Protein AF-A0A4R8XEV0-F1 (afdb_monomer_lite)

Secondary structure (DSSP, 8-state):
-EE--TT--GGGGTTTHHHHHHTT----B-PPTTSGGGTT-S--TTPPP-HHHHHHHHHHS---TTSPPP-EE-THHHHHHHHHHHHHHHHH-

Foldseek 3Di:
DEEEAPQDFQCVCVPPQVVVVVVVDDDDYGGAQCYDVNVVGDDDDPDDDDLVVVLVCVVPVDPQVPDDDDYDYDHVSVVSVVVNVVVVVVVVD

Structure (mmCIF, N/CA/C/O backbone):
data_AF-A0A4R8XEV0-F1
#
_entry.id   AF-A0A4R8XEV0-F1
#
loop_
_atom_site.group_PDB
_atom_site.id
_atom_site.type_symbol
_atom_site.label_atom_id
_atom_site.label_alt_id
_atom_site.label_comp_id
_atom_site.label_asym_id
_atom_site.label_entity_id
_atom_site.label_seq_id
_atom_site.pdbx_PDB_ins_code
_atom_site.Cartn_x
_atom_site.Cartn_y
_atom_site.Cartn_z
_atom_site.occupancy
_atom_site.B_iso_or_equiv
_atom_site.auth_seq_id
_atom_site.auth_comp_id
_atom_site.auth_asym_id
_atom_site.auth_atom_id
_atom_site.pdbx_PDB_model_num
ATOM 1 N N . MET A 1 1 ? -5.201 -1.702 5.483 1.00 96.25 1 MET A N 1
ATOM 2 C CA . MET A 1 1 ? -4.684 -1.565 4.110 1.00 96.25 1 MET A CA 1
ATOM 3 C C . MET A 1 1 ? -3.632 -2.634 3.854 1.00 96.25 1 MET A C 1
ATOM 5 O O . MET A 1 1 ? -2.691 -2.735 4.634 1.00 96.25 1 MET A O 1
ATOM 9 N N . LEU A 1 2 ? -3.810 -3.448 2.814 1.00 97.81 2 LEU A N 1
ATOM 10 C CA . LEU A 1 2 ? -2.868 -4.488 2.388 1.00 97.81 2 LEU A CA 1
ATOM 11 C C . LEU A 1 2 ? -2.234 -4.049 1.066 1.00 97.81 2 LEU A C 1
ATOM 13 O O . LEU A 1 2 ? -2.964 -3.788 0.109 1.00 97.81 2 LEU A O 1
ATOM 17 N N . LEU A 1 3 ? -0.909 -3.933 1.010 1.00 97.88 3 LEU A N 1
ATOM 18 C CA . LEU A 1 3 ? -0.203 -3.389 -0.149 1.00 97.88 3 LEU A CA 1
ATOM 19 C C . LEU A 1 3 ? 0.752 -4.440 -0.743 1.00 97.88 3 LEU A C 1
ATOM 21 O O . LEU A 1 3 ? 1.641 -4.916 -0.025 1.00 97.88 3 LEU A O 1
ATOM 25 N N . PRO A 1 4 ? 0.572 -4.836 -2.017 1.00 97.38 4 PRO A N 1
ATOM 26 C CA . PRO A 1 4 ? 1.395 -5.864 -2.633 1.00 97.38 4 PRO A CA 1
ATOM 27 C C . PRO A 1 4 ? 2.795 -5.339 -2.951 1.00 97.38 4 PRO A C 1
ATOM 29 O O . PRO A 1 4 ? 3.011 -4.141 -3.120 1.00 97.38 4 PRO A O 1
ATOM 32 N N . GLY A 1 5 ? 3.758 -6.252 -3.037 1.00 95.19 5 GLY A N 1
ATOM 33 C CA . GLY A 1 5 ? 5.125 -5.937 -3.436 1.00 95.19 5 GLY A CA 1
ATOM 34 C C . GLY A 1 5 ? 5.265 -5.712 -4.946 1.00 95.19 5 GLY A C 1
ATOM 35 O O . GLY A 1 5 ? 4.302 -5.784 -5.707 1.00 95.19 5 GLY A O 1
ATOM 36 N N . ALA A 1 6 ? 6.502 -5.491 -5.400 1.00 93.00 6 ALA A N 1
ATOM 37 C CA . ALA A 1 6 ? 6.806 -5.382 -6.825 1.00 93.00 6 ALA A CA 1
ATOM 38 C C . ALA A 1 6 ? 6.354 -6.648 -7.565 1.00 93.00 6 ALA A C 1
ATOM 40 O O . ALA A 1 6 ? 6.512 -7.753 -7.043 1.00 93.00 6 ALA A O 1
ATOM 41 N N . THR A 1 7 ? 5.823 -6.488 -8.778 1.00 90.62 7 THR A N 1
ATOM 42 C CA . THR A 1 7 ? 5.213 -7.551 -9.608 1.00 90.62 7 THR A CA 1
ATOM 43 C C . THR A 1 7 ? 3.959 -8.223 -9.027 1.00 90.62 7 THR A C 1
ATOM 45 O O . THR A 1 7 ? 3.379 -9.071 -9.701 1.00 90.62 7 THR A O 1
ATOM 48 N N . GLY A 1 8 ? 3.524 -7.835 -7.823 1.00 94.69 8 GLY A N 1
ATOM 49 C CA . GLY A 1 8 ? 2.316 -8.339 -7.173 1.00 94.69 8 GLY A CA 1
ATOM 50 C C . GLY A 1 8 ? 1.039 -7.609 -7.589 1.00 94.69 8 GLY A C 1
ATOM 51 O O . GLY A 1 8 ? 1.046 -6.734 -8.461 1.00 94.69 8 GLY A O 1
ATOM 52 N N . SER A 1 9 ? -0.063 -7.974 -6.938 1.00 97.00 9 SER A N 1
ATOM 53 C CA . SER A 1 9 ? -1.402 -7.418 -7.172 1.00 97.00 9 SER A CA 1
ATOM 54 C C . SER A 1 9 ? -2.251 -7.456 -5.902 1.00 97.00 9 SER A C 1
ATOM 56 O O . SER A 1 9 ? -1.933 -8.169 -4.948 1.00 97.00 9 SER A O 1
ATOM 58 N N . LYS A 1 10 ? -3.365 -6.725 -5.870 1.00 96.81 10 LYS A N 1
ATOM 59 C CA . LYS A 1 10 ? -4.334 -6.811 -4.760 1.00 96.81 10 LYS A CA 1
ATOM 60 C C . LYS A 1 10 ? -4.877 -8.235 -4.564 1.00 96.81 10 LYS A C 1
ATOM 62 O O . LYS A 1 10 ? -5.261 -8.597 -3.451 1.00 96.81 10 LYS A O 1
ATOM 67 N N . GLU A 1 11 ? -4.882 -9.058 -5.615 1.00 97.62 11 GLU A N 1
ATOM 68 C CA . GLU A 1 11 ? -5.294 -10.463 -5.573 1.00 97.62 11 GLU A CA 1
ATOM 69 C C . GLU A 1 11 ? -4.365 -11.345 -4.721 1.00 97.62 11 GLU A C 1
ATOM 71 O O . GLU A 1 11 ? -4.812 -12.391 -4.242 1.00 97.62 11 GLU A O 1
ATOM 76 N N . ASP A 1 12 ? -3.132 -10.908 -4.431 1.00 97.19 12 ASP A N 1
ATOM 77 C CA . ASP A 1 12 ? -2.196 -11.632 -3.552 1.00 97.19 12 ASP A CA 1
ATOM 78 C C . ASP A 1 12 ? -2.776 -11.843 -2.140 1.00 97.19 12 ASP A C 1
ATOM 80 O O . ASP A 1 12 ? -2.373 -12.749 -1.406 1.00 97.19 12 ASP A O 1
ATOM 84 N N . PHE A 1 13 ? -3.776 -11.041 -1.765 1.00 97.88 13 PHE A N 1
ATOM 85 C CA . PHE A 1 13 ? -4.434 -11.095 -0.466 1.00 97.88 13 PHE A C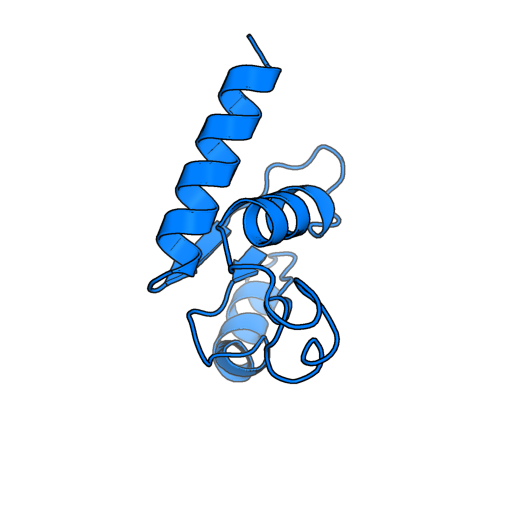A 1
ATOM 86 C C . PHE A 1 13 ? -5.777 -11.831 -0.466 1.00 97.88 13 PHE A C 1
ATOM 88 O O . PHE A 1 13 ? -6.454 -11.818 0.563 1.00 97.88 13 PHE A O 1
ATOM 95 N N . VAL A 1 14 ? -6.173 -12.507 -1.551 1.00 97.44 14 VAL A N 1
ATOM 96 C CA . VAL A 1 14 ? -7.494 -13.167 -1.656 1.00 97.44 14 VAL A CA 1
ATOM 97 C C . VAL A 1 14 ? -7.768 -14.179 -0.534 1.00 97.44 14 VAL A C 1
ATOM 99 O O . VAL A 1 14 ? -8.909 -14.339 -0.112 1.00 97.44 14 VAL A O 1
ATOM 102 N N . LEU A 1 15 ? -6.725 -14.830 -0.007 1.00 97.75 15 LEU A N 1
ATOM 103 C CA . LEU A 1 15 ? -6.848 -15.781 1.104 1.00 97.75 15 LEU A CA 1
ATOM 104 C C . LEU A 1 15 ? -6.747 -15.121 2.488 1.00 97.75 15 LEU A C 1
ATOM 106 O O . LEU A 1 15 ? -7.242 -15.677 3.463 1.00 97.75 15 LEU A O 1
ATOM 110 N N . LEU A 1 16 ? -6.112 -13.949 2.591 1.00 97.62 16 LEU A N 1
ATOM 111 C CA . LEU A 1 16 ? -5.897 -13.245 3.860 1.00 97.62 16 LEU A CA 1
ATOM 112 C C . LEU A 1 16 ? -7.028 -12.258 4.176 1.00 97.62 16 LEU A C 1
ATOM 114 O O . LEU A 1 16 ? -7.449 -12.147 5.326 1.00 97.62 16 LEU A O 1
ATOM 118 N N . ALA A 1 17 ? -7.522 -11.538 3.167 1.00 97.88 17 ALA A N 1
ATOM 119 C CA . ALA A 1 17 ? -8.522 -10.492 3.342 1.00 97.88 17 ALA A CA 1
ATOM 120 C C . ALA A 1 17 ? -9.825 -10.995 3.996 1.00 97.88 17 ALA A C 1
ATOM 122 O O . ALA A 1 17 ? -10.287 -10.319 4.916 1.00 97.88 17 ALA A O 1
ATOM 123 N N . PRO A 1 18 ? -10.380 -12.174 3.637 1.00 98.25 18 PRO A N 1
ATOM 124 C CA . PRO A 1 18 ? -11.568 -12.701 4.308 1.00 98.25 18 PRO A CA 1
ATOM 125 C C . PRO A 1 18 ? -11.341 -12.979 5.798 1.00 98.25 18 PRO A C 1
ATOM 127 O O . PRO A 1 18 ? -12.205 -12.675 6.606 1.00 98.25 18 PRO A O 1
ATOM 130 N N . LEU A 1 19 ? -10.158 -13.472 6.185 1.00 98.50 19 LEU A N 1
ATOM 131 C CA . LEU A 1 19 ? -9.841 -13.763 7.591 1.00 98.50 19 LEU A CA 1
ATOM 132 C C . LEU A 1 19 ? -9.808 -12.490 8.445 1.00 98.50 19 LEU A C 1
ATOM 134 O O . LEU A 1 19 ? -10.256 -12.483 9.589 1.00 98.50 19 LEU A O 1
ATOM 138 N N . LEU A 1 20 ? -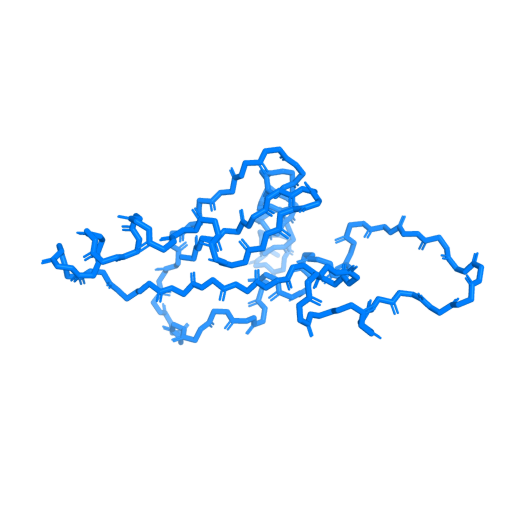9.274 -11.403 7.887 1.00 98.06 20 LEU A N 1
ATOM 139 C CA . LEU A 1 20 ? -9.246 -10.100 8.548 1.00 98.06 20 LEU A CA 1
ATOM 140 C C . LEU A 1 20 ? -10.642 -9.459 8.585 1.00 98.06 20 LEU A C 1
ATOM 142 O O . LEU A 1 20 ? -11.014 -8.866 9.597 1.00 98.06 20 LEU A O 1
ATOM 146 N N . ALA A 1 21 ? -11.428 -9.606 7.517 1.00 97.94 21 ALA A N 1
ATOM 147 C CA . ALA A 1 21 ? -12.808 -9.134 7.482 1.00 97.94 21 ALA A CA 1
ATOM 148 C C . ALA A 1 21 ? -13.685 -9.863 8.517 1.00 97.94 21 ALA A C 1
ATOM 150 O O . ALA A 1 21 ? -14.398 -9.205 9.273 1.00 97.94 21 ALA A O 1
ATOM 151 N N . ASP A 1 22 ? -13.564 -11.190 8.628 1.00 98.56 22 ASP A N 1
ATOM 152 C CA . ASP A 1 22 ? -14.261 -12.005 9.635 1.00 98.56 22 ASP A CA 1
ATOM 153 C C . ASP A 1 22 ? -13.863 -11.627 11.070 1.00 98.56 22 ASP A C 1
ATOM 155 O O . ASP A 1 22 ? -14.674 -11.714 11.993 1.00 98.56 22 ASP A O 1
ATOM 159 N N . ALA A 1 23 ? -12.632 -11.147 11.266 1.00 98.19 23 ALA A N 1
ATOM 160 C CA . ALA A 1 23 ? -12.165 -10.601 12.539 1.00 98.19 23 ALA A CA 1
ATOM 161 C C . ALA A 1 23 ? -12.668 -9.167 12.827 1.00 98.19 23 ALA A C 1
ATOM 163 O O . ALA A 1 23 ? -12.341 -8.603 13.871 1.00 98.19 23 ALA A O 1
ATOM 164 N N . GLY A 1 24 ? -13.467 -8.575 11.933 1.00 96.50 24 GLY A N 1
ATOM 165 C CA . GLY A 1 24 ? -14.090 -7.262 12.111 1.00 96.50 24 GLY A CA 1
ATOM 166 C C . GLY A 1 24 ? -13.286 -6.080 11.565 1.00 96.50 24 GLY A C 1
ATOM 167 O O . GLY A 1 24 ? -13.626 -4.934 11.861 1.00 96.50 24 GLY A O 1
ATOM 168 N N . TYR A 1 25 ? -12.233 -6.315 10.776 1.00 95.69 25 TYR A N 1
ATOM 169 C CA . TYR A 1 25 ? -11.477 -5.234 10.142 1.00 95.69 25 TYR A CA 1
ATOM 170 C C . TYR A 1 25 ? -12.109 -4.797 8.818 1.00 95.69 25 TYR A C 1
ATOM 172 O O . TYR A 1 25 ? -12.531 -5.619 8.007 1.00 95.69 25 TYR A O 1
ATOM 180 N N . PHE A 1 26 ? -12.081 -3.492 8.540 1.00 95.12 26 PHE A N 1
ATOM 181 C CA . PHE A 1 26 ? -12.293 -2.994 7.183 1.00 95.12 26 PHE A CA 1
ATOM 182 C C . PHE A 1 26 ? -11.007 -3.184 6.369 1.00 95.12 26 PHE A C 1
ATOM 184 O O . PHE A 1 26 ? -9.973 -2.572 6.651 1.00 95.12 26 PHE A O 1
ATOM 191 N N . VAL A 1 27 ? -11.053 -4.086 5.387 1.00 96.81 27 VAL A N 1
ATOM 192 C CA . VAL A 1 27 ? -9.880 -4.499 4.611 1.00 96.81 27 VAL A CA 1
ATOM 193 C C . VAL A 1 27 ? -9.952 -3.910 3.210 1.00 96.81 27 VAL A C 1
ATOM 195 O O . VAL A 1 27 ? -10.923 -4.106 2.488 1.00 96.81 27 VAL A O 1
ATOM 198 N N . GLN A 1 28 ? -8.886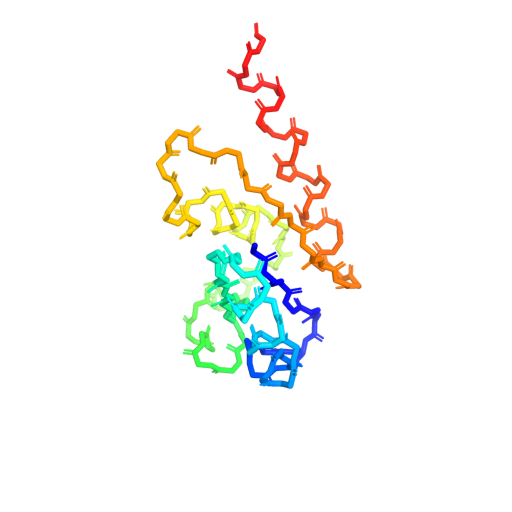 -3.222 2.813 1.00 96.88 28 GLN A N 1
ATOM 199 C CA . GLN A 1 28 ? -8.715 -2.661 1.477 1.00 96.88 28 GLN A CA 1
ATOM 200 C C . GLN A 1 28 ? -7.336 -3.044 0.927 1.00 96.88 28 GLN A C 1
ATOM 202 O O . GLN A 1 28 ? -6.390 -3.220 1.703 1.00 96.88 28 GLN A O 1
ATOM 207 N N . SER A 1 29 ? -7.232 -3.154 -0.397 1.00 97.12 29 SER A N 1
ATOM 208 C CA . SER A 1 29 ? -5.993 -3.372 -1.151 1.00 97.12 29 SER A CA 1
ATOM 209 C C . SER A 1 29 ? -6.128 -2.770 -2.557 1.00 97.12 29 SER A C 1
ATOM 211 O O . SER A 1 29 ? -7.248 -2.666 -3.061 1.00 97.12 29 SER A O 1
ATOM 213 N N . HIS A 1 30 ? -5.017 -2.373 -3.181 1.00 96.44 30 HIS A N 1
ATOM 214 C CA . HIS A 1 30 ? -4.972 -1.898 -4.568 1.00 96.44 30 HIS A CA 1
ATOM 215 C C . HIS A 1 30 ? -3.728 -2.405 -5.297 1.00 96.44 30 HIS A C 1
ATOM 217 O O . HIS A 1 30 ? -2.732 -2.765 -4.668 1.00 96.44 30 HIS A O 1
ATOM 223 N N . ASP A 1 31 ? -3.791 -2.399 -6.627 1.00 96.75 31 ASP A N 1
ATOM 224 C CA . ASP A 1 31 ? -2.629 -2.650 -7.476 1.00 96.75 31 ASP A CA 1
ATOM 225 C C . ASP A 1 31 ? -1.728 -1.416 -7.498 1.00 96.75 31 ASP A C 1
ATOM 227 O O . ASP A 1 31 ? -2.216 -0.299 -7.670 1.00 96.75 31 ASP A O 1
ATOM 231 N N . LEU A 1 32 ? -0.415 -1.611 -7.348 1.00 95.50 32 LEU A N 1
ATOM 232 C CA . LEU A 1 32 ? 0.549 -0.527 -7.533 1.00 95.50 32 LEU A CA 1
ATOM 233 C C . LEU A 1 32 ? 0.468 0.012 -8.969 1.00 95.50 32 LEU A C 1
ATOM 235 O O . LEU A 1 32 ? 0.238 -0.749 -9.910 1.00 95.50 32 LEU A O 1
ATOM 239 N N . ALA A 1 33 ? 0.732 1.306 -9.161 1.00 95.25 33 ALA A N 1
ATOM 240 C CA . ALA A 1 33 ? 0.853 1.879 -10.500 1.00 95.25 33 ALA A CA 1
ATOM 241 C C . ALA A 1 33 ? 1.805 1.039 -11.382 1.00 95.25 33 ALA A C 1
ATOM 243 O O . ALA A 1 33 ? 2.859 0.579 -10.932 1.00 95.25 33 ALA A O 1
ATOM 244 N N . GLY A 1 34 ? 1.402 0.771 -12.623 1.00 93.81 34 GLY A N 1
ATOM 245 C CA . GLY A 1 34 ? 2.137 -0.078 -13.563 1.00 93.81 34 GLY A CA 1
ATOM 246 C C . GLY A 1 34 ? 1.933 -1.586 -13.372 1.00 93.81 34 GLY A C 1
ATOM 247 O O . GLY A 1 34 ? 2.521 -2.365 -14.121 1.00 93.81 34 GLY A O 1
ATOM 248 N N . HIS A 1 35 ? 1.102 -2.023 -12.420 1.00 94.56 35 HIS A N 1
ATOM 249 C CA . HIS A 1 35 ? 0.901 -3.440 -12.101 1.00 94.56 35 HIS A CA 1
ATOM 250 C C . HIS A 1 35 ? -0.539 -3.897 -12.333 1.00 94.56 35 HIS A C 1
ATOM 252 O O . HIS A 1 35 ? -1.483 -3.148 -12.116 1.00 94.56 35 HIS A O 1
ATOM 258 N N . TYR A 1 36 ? -0.697 -5.153 -12.756 1.00 95.62 36 TYR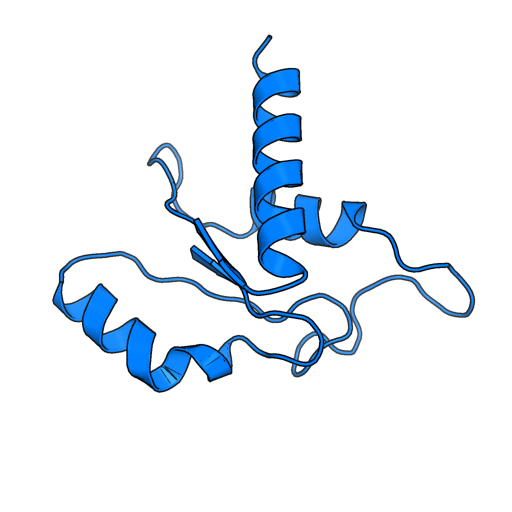 A N 1
ATOM 259 C CA . TYR A 1 36 ? -1.976 -5.843 -12.957 1.00 95.62 36 TYR A CA 1
ATOM 260 C C . TYR A 1 36 ? -3.077 -4.966 -13.589 1.00 95.62 36 TYR A C 1
ATOM 262 O O . TYR A 1 36 ? -2.938 -4.585 -14.753 1.00 95.62 36 TYR A O 1
ATOM 270 N N . GLN A 1 37 ? -4.157 -4.630 -12.873 1.00 96.75 37 GLN A N 1
ATOM 271 C CA . GLN A 1 37 ? -5.248 -3.810 -13.421 1.00 96.75 37 GLN A CA 1
ATOM 272 C C . GLN A 1 37 ? -4.949 -2.302 -13.393 1.00 96.75 37 GLN A C 1
ATOM 274 O O . GLN A 1 37 ? -5.649 -1.536 -14.052 1.00 96.75 37 GLN A O 1
ATOM 279 N N . ALA A 1 38 ? -3.882 -1.877 -12.714 1.00 95.12 38 ALA A N 1
ATOM 280 C CA . ALA A 1 38 ? -3.321 -0.526 -12.753 1.00 95.12 38 ALA A CA 1
ATOM 281 C C . ALA A 1 38 ? -2.146 -0.394 -13.751 1.00 95.12 38 ALA A C 1
ATOM 283 O O . ALA A 1 38 ? -1.332 0.523 -13.644 1.00 95.12 38 ALA A O 1
ATOM 284 N N . CYS A 1 39 ? -2.046 -1.281 -14.749 1.00 93.50 39 CYS A N 1
ATOM 285 C CA . CYS A 1 39 ? -0.944 -1.310 -15.721 1.00 93.50 39 CYS A CA 1
ATOM 286 C C . CYS A 1 39 ? -0.775 -0.026 -16.552 1.00 93.50 39 CYS A C 1
ATOM 288 O O . CYS A 1 39 ? 0.321 0.249 -17.030 1.00 93.50 39 CYS A O 1
ATOM 290 N N . ALA A 1 40 ? -1.843 0.756 -16.724 1.00 94.00 40 ALA A N 1
ATOM 291 C CA . ALA A 1 40 ? -1.814 2.026 -17.448 1.00 94.00 40 ALA A CA 1
ATOM 292 C C . ALA A 1 40 ? -1.431 3.231 -16.566 1.00 94.00 40 ALA A C 1
ATOM 294 O O . ALA A 1 40 ? -1.287 4.335 -17.085 1.00 94.00 40 ALA A O 1
ATOM 295 N N . ALA A 1 41 ? -1.310 3.043 -15.248 1.00 93.94 41 ALA A N 1
ATOM 296 C CA . ALA A 1 41 ? -0.925 4.093 -14.312 1.00 93.94 41 ALA A CA 1
ATOM 297 C C . ALA A 1 41 ? 0.600 4.174 -14.154 1.00 93.94 41 ALA A C 1
ATOM 299 O O . ALA A 1 41 ? 1.310 3.189 -14.349 1.00 93.94 41 ALA A O 1
ATOM 300 N N . GLY A 1 42 ? 1.084 5.339 -13.725 1.00 91.50 42 GLY A N 1
ATOM 301 C CA . GLY A 1 42 ? 2.504 5.609 -13.513 1.00 91.50 42 GLY A CA 1
ATOM 302 C C . GLY A 1 42 ? 3.110 6.548 -14.563 1.00 91.50 42 GLY A C 1
ATOM 303 O O . GLY A 1 42 ? 2.381 7.095 -15.394 1.00 91.50 42 GLY A O 1
ATOM 304 N N . PRO A 1 43 ? 4.430 6.785 -14.492 1.00 90.44 43 PRO A N 1
ATOM 305 C CA . PRO A 1 43 ? 5.144 7.662 -15.410 1.00 90.44 43 PRO A CA 1
ATOM 306 C C . PRO A 1 43 ? 5.031 7.190 -16.864 1.00 90.44 43 PRO A C 1
ATOM 308 O O . PRO A 1 43 ? 5.053 5.992 -17.160 1.00 90.44 43 PRO A O 1
ATOM 311 N N . GLY A 1 44 ? 4.909 8.149 -17.782 1.00 86.69 44 GLY A N 1
ATOM 312 C CA . GLY A 1 44 ? 4.767 7.882 -19.211 1.00 86.69 44 GLY A CA 1
ATOM 313 C C . GL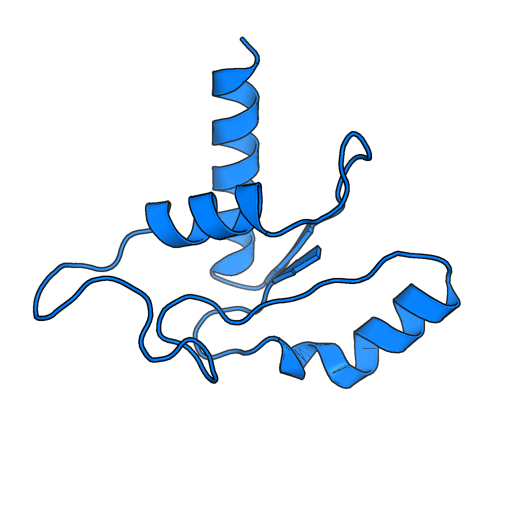Y A 1 44 ? 6.113 7.822 -19.938 1.00 86.69 44 GLY A C 1
ATOM 314 O O . GLY A 1 44 ? 7.055 8.545 -19.621 1.00 86.69 44 GLY A O 1
ATOM 315 N N . GLY A 1 45 ? 6.202 7.002 -20.989 1.00 84.75 45 GLY A N 1
ATOM 316 C CA . GLY A 1 45 ? 7.349 7.007 -21.903 1.00 84.75 45 GLY A CA 1
ATOM 317 C C . GLY A 1 45 ? 8.666 6.593 -21.236 1.00 84.75 45 GLY A C 1
ATOM 318 O O . GLY A 1 45 ? 8.831 5.435 -20.866 1.00 84.75 45 GLY A O 1
ATOM 319 N N . THR A 1 46 ? 9.626 7.520 -21.155 1.00 88.62 46 THR A N 1
ATOM 320 C CA . THR A 1 46 ? 10.972 7.292 -20.588 1.00 88.62 46 THR A CA 1
ATOM 321 C C . THR A 1 46 ? 11.164 7.939 -19.216 1.00 88.62 46 THR A C 1
ATOM 323 O O . THR A 1 46 ? 12.297 8.035 -18.741 1.00 88.62 46 THR A O 1
ATOM 326 N N . GLU A 1 47 ? 10.095 8.449 -18.606 1.00 91.38 47 GLU A N 1
ATOM 327 C CA . GLU A 1 47 ? 10.155 9.014 -17.261 1.00 91.38 47 GLU A CA 1
ATOM 328 C C . GLU A 1 47 ? 10.540 7.924 -16.241 1.00 91.38 47 GLU A C 1
ATOM 330 O O . GLU A 1 47 ? 10.030 6.801 -16.310 1.00 91.38 47 GLU A O 1
ATOM 335 N N . PRO A 1 48 ? 11.472 8.211 -15.314 1.00 91.25 48 PRO A N 1
ATOM 336 C CA . PRO A 1 48 ? 11.913 7.225 -14.341 1.00 91.25 48 PRO A CA 1
ATOM 337 C C . PRO A 1 48 ? 10.823 6.943 -13.303 1.00 91.25 48 PRO A C 1
ATOM 339 O O . PRO A 1 48 ? 10.066 7.828 -12.906 1.00 91.25 48 PRO A O 1
ATOM 342 N N . TRP A 1 49 ? 10.801 5.708 -12.809 1.00 92.19 49 TRP A N 1
ATOM 343 C CA . TRP A 1 49 ? 9.997 5.335 -11.651 1.00 92.19 49 TRP A CA 1
ATOM 344 C C . TRP A 1 49 ? 10.652 5.826 -10.359 1.00 92.19 49 TRP A C 1
ATOM 346 O O . TRP A 1 49 ? 11.857 5.663 -10.168 1.00 92.19 49 TRP A O 1
ATOM 356 N N . ASP A 1 50 ? 9.836 6.376 -9.465 1.00 94.00 50 ASP A N 1
ATOM 357 C CA . ASP A 1 50 ? 10.224 6.791 -8.116 1.00 94.00 50 ASP A CA 1
ATOM 358 C C . ASP A 1 50 ? 9.134 6.377 -7.112 1.00 94.00 50 ASP A C 1
ATOM 360 O O . ASP A 1 50 ? 8.041 5.958 -7.497 1.00 94.00 50 ASP A O 1
ATOM 364 N N . TYR A 1 51 ? 9.418 6.488 -5.817 1.00 96.00 51 TYR A N 1
ATOM 365 C CA . TYR A 1 51 ? 8.509 6.115 -4.738 1.00 96.00 51 TYR A CA 1
ATOM 366 C C . TYR A 1 51 ? 7.325 7.071 -4.569 1.00 96.00 51 TYR A C 1
ATOM 368 O O . TYR A 1 51 ? 6.290 6.670 -4.036 1.00 96.00 51 TYR A O 1
ATOM 376 N N . ALA A 1 52 ? 7.465 8.327 -4.999 1.00 95.06 52 ALA A N 1
ATOM 377 C CA . ALA A 1 52 ? 6.498 9.383 -4.710 1.00 95.06 52 ALA A CA 1
ATOM 378 C C . ALA A 1 52 ? 5.053 9.070 -5.164 1.00 95.06 52 ALA A C 1
ATOM 380 O O . ALA A 1 52 ? 4.149 9.270 -4.349 1.00 95.06 52 ALA A O 1
ATOM 381 N N . PRO A 1 53 ? 4.794 8.533 -6.376 1.00 93.88 53 PRO A N 1
ATOM 382 C CA . PRO A 1 53 ? 3.440 8.165 -6.792 1.00 93.88 53 PRO A CA 1
ATOM 383 C C . PRO A 1 53 ? 2.830 7.071 -5.908 1.00 93.88 53 PRO A C 1
ATOM 385 O O . PRO A 1 53 ? 1.708 7.218 -5.442 1.00 93.88 53 PRO A O 1
ATOM 388 N N . PHE A 1 54 ? 3.596 6.026 -5.578 1.00 96.56 54 PHE A N 1
ATOM 389 C CA . PHE A 1 54 ? 3.112 4.940 -4.717 1.00 96.56 54 PHE A CA 1
ATOM 390 C C . PHE A 1 54 ? 2.793 5.423 -3.296 1.00 96.56 54 PHE A C 1
ATOM 392 O O . PHE A 1 54 ? 1.827 4.976 -2.682 1.00 96.56 54 PHE A O 1
ATOM 399 N N . VAL A 1 55 ? 3.601 6.347 -2.766 1.00 97.56 55 VAL A N 1
ATOM 400 C CA . VAL A 1 55 ? 3.358 6.973 -1.459 1.00 97.56 55 VAL A CA 1
ATOM 401 C C . VAL A 1 55 ? 2.087 7.821 -1.489 1.00 97.56 55 VAL A C 1
ATOM 403 O O . VAL A 1 55 ? 1.287 7.743 -0.558 1.00 97.56 55 VAL A O 1
ATOM 406 N N . ALA A 1 56 ? 1.889 8.611 -2.546 1.00 95.88 56 ALA A N 1
ATOM 407 C CA . ALA A 1 56 ? 0.686 9.421 -2.712 1.00 95.88 56 ALA A CA 1
ATOM 408 C C . ALA A 1 56 ? -0.572 8.543 -2.787 1.00 95.88 56 ALA A C 1
ATOM 410 O O . ALA A 1 56 ? -1.53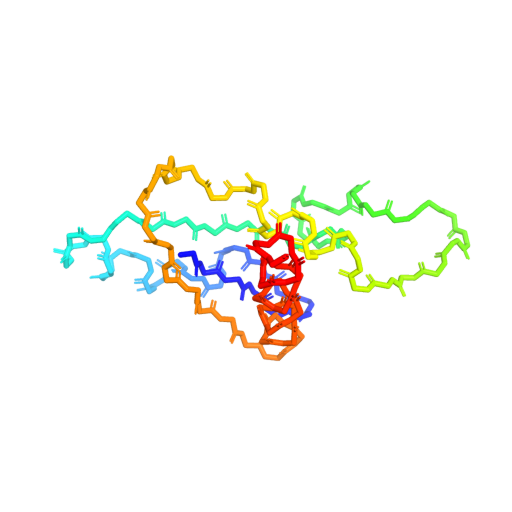3 8.797 -2.059 1.00 95.88 56 ALA A O 1
ATOM 411 N N . ASP A 1 57 ? -0.529 7.470 -3.577 1.00 96.00 57 ASP A N 1
ATOM 412 C CA . ASP A 1 57 ? -1.628 6.511 -3.686 1.00 96.00 57 ASP A CA 1
ATOM 413 C C . ASP A 1 57 ? -1.931 5.852 -2.333 1.00 96.00 57 ASP A C 1
ATOM 415 O O . ASP A 1 57 ? -3.091 5.781 -1.932 1.00 96.00 57 ASP A O 1
ATOM 419 N N . LEU A 1 58 ? -0.916 5.436 -1.565 1.00 96.62 58 LEU A N 1
ATOM 420 C CA . LEU A 1 58 ? -1.125 4.850 -0.235 1.00 96.62 58 LEU A CA 1
ATOM 421 C C . LEU A 1 58 ? -1.750 5.832 0.769 1.00 96.62 58 LEU A C 1
ATOM 423 O O . LEU A 1 58 ? -2.499 5.401 1.642 1.00 96.62 58 LEU A O 1
ATOM 427 N N . ILE A 1 59 ? -1.443 7.127 0.677 1.00 95.38 59 ILE A N 1
ATOM 428 C CA . ILE A 1 59 ? -2.019 8.143 1.571 1.00 95.38 59 ILE A CA 1
ATOM 429 C C . ILE A 1 59 ? -3.476 8.444 1.196 1.00 95.38 59 ILE A C 1
ATOM 431 O O . ILE A 1 59 ? -4.301 8.633 2.087 1.00 95.38 59 ILE A O 1
ATOM 435 N N . VAL A 1 60 ? -3.792 8.497 -0.101 1.00 93.94 60 VAL A N 1
ATOM 436 C CA . VAL A 1 60 ? -5.110 8.926 -0.601 1.00 93.94 60 VAL A CA 1
ATOM 437 C C . VAL A 1 60 ? -6.114 7.776 -0.691 1.00 93.94 60 VAL A C 1
ATOM 439 O O . VAL A 1 60 ? -7.303 7.987 -0.471 1.00 93.94 60 VAL A O 1
ATOM 442 N N . PHE A 1 61 ? -5.663 6.570 -1.032 1.00 95.62 61 PHE A N 1
ATOM 443 C CA . PHE A 1 61 ? -6.542 5.436 -1.309 1.00 95.62 61 PHE A CA 1
ATOM 444 C C . PHE A 1 61 ? -7.373 4.938 -0.111 1.00 95.62 61 PHE A C 1
ATOM 446 O O . PHE A 1 61 ? -8.530 4.572 -0.330 1.00 95.62 61 PHE A O 1
ATOM 453 N N . PRO A 1 62 ? -6.840 4.849 1.127 1.00 93.69 62 PRO A N 1
ATOM 454 C CA . PRO A 1 62 ? -7.606 4.329 2.252 1.00 93.69 62 PRO A CA 1
ATOM 455 C C . PRO A 1 62 ? -8.847 5.181 2.534 1.00 93.69 62 PRO A C 1
ATOM 457 O O . PRO A 1 62 ? -8.748 6.360 2.863 1.00 93.69 62 PRO A O 1
ATOM 460 N N . ASP A 1 63 ? -10.019 4.553 2.489 1.00 86.50 63 ASP A N 1
ATOM 461 C CA . ASP A 1 63 ? -11.303 5.216 2.741 1.00 86.50 63 ASP A CA 1
ATOM 462 C C . ASP A 1 63 ? -11.713 5.017 4.205 1.00 86.50 63 ASP A C 1
ATOM 464 O O . ASP A 1 63 ? -12.690 4.346 4.534 1.00 86.50 63 ASP A O 1
ATOM 468 N N . ALA A 1 64 ? -10.868 5.511 5.111 1.00 84.50 64 ALA A N 1
ATOM 469 C CA . ALA A 1 64 ? -11.038 5.334 6.555 1.00 84.50 64 ALA A CA 1
ATOM 470 C C . ALA A 1 64 ? -11.508 6.610 7.273 1.00 84.50 64 ALA A C 1
ATOM 472 O O . ALA A 1 64 ? -11.754 6.593 8.481 1.00 84.50 64 ALA A O 1
ATOM 473 N N . GLY A 1 65 ? -11.617 7.732 6.553 1.00 84.81 65 GLY A N 1
ATOM 474 C CA . GLY A 1 65 ? -11.902 9.036 7.147 1.00 84.81 65 GLY A CA 1
ATOM 475 C C . GLY A 1 65 ? -10.920 9.365 8.289 1.00 84.81 65 GLY A C 1
ATOM 476 O O . GLY A 1 65 ? -9.710 9.300 8.079 1.00 84.81 65 GLY A O 1
ATOM 477 N N . PRO A 1 66 ? -11.397 9.715 9.500 1.00 85.75 66 PRO A N 1
ATOM 478 C CA . PRO A 1 66 ? -10.531 10.024 10.641 1.00 85.75 66 PRO A CA 1
ATOM 479 C C . PRO A 1 66 ? -9.977 8.780 11.363 1.00 85.75 66 PRO A C 1
ATOM 481 O O . PRO A 1 66 ? -9.222 8.923 12.327 1.00 85.75 66 PRO A O 1
ATOM 484 N N . THR A 1 67 ? -10.375 7.566 10.973 1.00 90.38 67 THR A N 1
ATOM 485 C CA . THR A 1 67 ? -9.955 6.337 11.653 1.00 90.38 67 THR A CA 1
ATOM 486 C C . THR A 1 67 ? -8.510 5.978 11.286 1.00 90.38 67 THR A C 1
ATOM 488 O O . THR A 1 67 ? -8.179 5.931 10.101 1.00 90.38 67 THR A O 1
ATOM 491 N N . PRO A 1 68 ? -7.638 5.671 12.270 1.00 91.44 68 PRO A N 1
ATOM 492 C CA . PRO A 1 68 ? -6.280 5.219 11.989 1.00 91.44 68 PRO A CA 1
ATOM 493 C C . PRO A 1 68 ? -6.253 3.962 11.113 1.00 91.44 68 PRO A C 1
ATOM 495 O O . PRO A 1 68 ? -6.985 3.002 11.354 1.00 91.44 68 PRO A O 1
ATOM 498 N N . VAL A 1 69 ? -5.363 3.949 10.121 1.00 94.94 69 VAL A N 1
ATOM 499 C CA . VAL A 1 69 ? -5.214 2.837 9.177 1.00 94.94 69 VAL A CA 1
ATOM 500 C C . VAL A 1 69 ? -3.999 1.993 9.547 1.00 94.94 69 VAL A C 1
ATOM 502 O O . VAL A 1 69 ? -2.875 2.486 9.588 1.00 94.94 69 VAL A O 1
ATOM 505 N N . HIS A 1 70 ? -4.206 0.692 9.751 1.00 96.00 70 HIS A N 1
ATOM 506 C CA . HIS A 1 70 ? -3.110 -0.277 9.794 1.00 96.00 70 HIS A CA 1
ATOM 507 C C . HIS A 1 70 ? -2.658 -0.620 8.370 1.00 96.00 70 HIS A C 1
ATOM 509 O O . HIS A 1 70 ? -3.492 -0.940 7.515 1.00 96.00 70 HIS A O 1
ATOM 515 N N . VAL A 1 71 ? -1.348 -0.590 8.120 1.00 97.06 71 VAL A N 1
ATOM 516 C CA . VAL A 1 71 ? -0.751 -0.918 6.818 1.00 97.06 71 VAL A CA 1
ATOM 517 C C . VAL A 1 71 ? 0.084 -2.190 6.942 1.00 97.06 71 VAL A C 1
ATOM 519 O O . VAL A 1 71 ? 0.966 -2.270 7.794 1.00 97.06 71 VAL A O 1
ATOM 522 N N . LEU A 1 72 ? -0.187 -3.171 6.080 1.00 96.75 72 LEU A N 1
ATOM 523 C CA . LEU A 1 72 ? 0.646 -4.356 5.879 1.00 96.75 72 LEU A CA 1
ATOM 524 C C . LEU A 1 72 ? 1.192 -4.320 4.451 1.00 96.75 72 LEU A C 1
ATOM 526 O O . LEU A 1 72 ? 0.420 -4.419 3.499 1.00 96.75 72 LEU A O 1
ATOM 530 N N . GLY A 1 73 ? 2.508 -4.193 4.308 1.00 95.25 73 GLY A N 1
ATOM 531 C CA . GLY A 1 73 ? 3.203 -4.236 3.022 1.00 95.25 73 GLY A CA 1
ATOM 532 C C . GLY A 1 73 ? 4.438 -5.127 3.101 1.00 95.25 73 GLY A C 1
ATOM 533 O O . GLY A 1 73 ? 5.068 -5.221 4.154 1.00 95.25 73 GLY A O 1
ATOM 534 N N . TYR A 1 74 ? 4.785 -5.788 1.998 1.00 93.38 74 TYR A N 1
ATOM 535 C CA . TYR A 1 74 ? 5.995 -6.608 1.888 1.00 93.38 74 TYR A CA 1
ATOM 536 C C . TYR A 1 74 ? 6.874 -6.134 0.727 1.00 93.38 74 TYR A C 1
ATOM 538 O O . TYR A 1 74 ? 6.390 -5.549 -0.242 1.00 93.38 74 TYR A O 1
ATOM 546 N N . SER A 1 75 ? 8.182 -6.404 0.798 1.00 95.38 75 SER A N 1
ATOM 547 C CA . SER A 1 75 ? 9.144 -5.944 -0.216 1.00 95.38 75 SER A CA 1
ATOM 548 C C . SER A 1 75 ? 9.071 -4.412 -0.386 1.00 95.38 75 SER A C 1
ATOM 550 O O . SER A 1 75 ? 9.041 -3.691 0.612 1.00 95.38 75 SER A O 1
ATOM 552 N N . ILE A 1 76 ? 9.009 -3.905 -1.621 1.00 95.38 76 ILE A N 1
ATOM 553 C CA . ILE A 1 76 ? 8.901 -2.473 -1.936 1.00 95.38 76 ILE A CA 1
ATOM 554 C C . ILE A 1 76 ? 7.743 -1.780 -1.199 1.00 95.38 76 ILE A C 1
ATOM 556 O O . ILE A 1 76 ? 7.886 -0.633 -0.786 1.00 95.38 76 ILE A O 1
ATOM 560 N N . ALA A 1 77 ? 6.628 -2.475 -0.955 1.00 97.06 77 ALA A N 1
ATOM 561 C CA . ALA A 1 77 ? 5.487 -1.905 -0.246 1.00 97.06 77 ALA A CA 1
ATOM 562 C C . ALA A 1 77 ? 5.779 -1.614 1.232 1.00 97.06 77 ALA A C 1
ATOM 564 O O . ALA A 1 77 ? 5.161 -0.718 1.802 1.00 97.06 77 ALA A O 1
ATOM 565 N N . GLY A 1 78 ? 6.742 -2.315 1.843 1.00 97.38 78 GLY A N 1
ATOM 566 C CA . GLY A 1 78 ? 7.239 -1.963 3.175 1.00 97.38 78 GLY A CA 1
ATOM 567 C C . GLY A 1 78 ? 7.935 -0.600 3.171 1.00 97.38 78 GLY A C 1
ATOM 568 O O . GLY A 1 78 ? 7.623 0.256 3.994 1.00 97.38 78 GLY A O 1
ATOM 569 N N . ILE A 1 79 ? 8.792 -0.355 2.173 1.00 97.75 79 ILE A N 1
ATOM 570 C CA . ILE A 1 79 ? 9.479 0.935 1.988 1.00 97.75 79 ILE A CA 1
ATOM 571 C C . ILE A 1 79 ? 8.460 2.052 1.724 1.00 97.75 79 ILE A C 1
ATOM 573 O O . ILE A 1 79 ? 8.530 3.114 2.339 1.00 97.75 79 ILE A O 1
ATOM 577 N N . VAL A 1 80 ? 7.478 1.814 0.848 1.00 97.81 80 VAL A N 1
ATOM 578 C CA . VAL A 1 80 ? 6.403 2.783 0.566 1.00 97.81 80 VAL A CA 1
ATOM 579 C C . VAL A 1 80 ? 5.623 3.133 1.840 1.00 97.81 80 VAL A C 1
ATOM 581 O O . VAL A 1 80 ? 5.344 4.309 2.074 1.00 97.81 80 VAL A O 1
ATOM 584 N N . ALA A 1 81 ? 5.323 2.150 2.696 1.00 97.50 81 ALA A N 1
ATOM 585 C CA . ALA A 1 81 ? 4.641 2.385 3.968 1.00 97.50 81 ALA A CA 1
ATOM 586 C C . ALA A 1 81 ? 5.469 3.252 4.935 1.00 97.50 81 ALA A C 1
ATOM 588 O O . ALA A 1 81 ? 4.933 4.190 5.529 1.00 97.50 81 ALA A O 1
ATOM 589 N N . GLU A 1 82 ? 6.773 2.993 5.061 1.00 97.38 82 GLU A N 1
ATOM 590 C CA . GLU A 1 82 ? 7.678 3.813 5.879 1.00 97.38 82 GLU A CA 1
ATOM 591 C C . GLU A 1 82 ? 7.776 5.255 5.359 1.00 97.38 82 GLU A C 1
ATOM 593 O O . GLU A 1 82 ? 7.711 6.213 6.136 1.00 97.38 82 GLU A O 1
ATOM 598 N N . LEU A 1 83 ? 7.880 5.427 4.039 1.00 98.12 83 LEU A N 1
ATOM 599 C CA . LEU A 1 83 ? 7.935 6.745 3.406 1.00 98.12 83 LEU A CA 1
ATOM 600 C C . LEU A 1 83 ? 6.630 7.527 3.587 1.00 98.12 83 LEU A C 1
ATOM 602 O O . LEU A 1 83 ? 6.681 8.729 3.866 1.00 98.12 83 LEU A O 1
ATOM 606 N N . ALA A 1 84 ? 5.478 6.861 3.478 1.00 97.06 84 ALA A N 1
ATOM 607 C CA . ALA A 1 84 ? 4.175 7.465 3.739 1.00 97.06 84 ALA A CA 1
ATOM 608 C C . ALA A 1 84 ? 4.054 7.927 5.194 1.00 97.06 84 ALA A C 1
ATOM 610 O O . ALA A 1 84 ? 3.673 9.072 5.446 1.00 97.06 84 ALA A O 1
ATOM 611 N N . LEU A 1 85 ? 4.464 7.087 6.149 1.00 95.62 85 LEU A N 1
ATOM 612 C CA . LEU A 1 85 ? 4.494 7.453 7.563 1.00 95.62 85 LEU A CA 1
ATOM 613 C C . LEU A 1 85 ? 5.369 8.693 7.795 1.00 95.62 85 LEU A C 1
ATOM 615 O O . LEU A 1 85 ? 4.928 9.658 8.419 1.00 95.62 85 LEU A O 1
ATOM 619 N N . ALA A 1 86 ? 6.584 8.710 7.241 1.00 97.19 86 ALA A N 1
ATOM 620 C CA . ALA A 1 86 ? 7.492 9.848 7.361 1.00 97.19 86 ALA A CA 1
ATOM 621 C C . ALA A 1 86 ? 6.926 11.131 6.721 1.00 97.19 86 ALA A C 1
ATOM 623 O O . ALA A 1 86 ? 7.125 12.224 7.255 1.00 97.19 86 ALA A O 1
ATOM 624 N N . ALA A 1 87 ? 6.225 11.020 5.588 1.00 96.62 87 ALA A N 1
ATOM 625 C CA . ALA A 1 87 ? 5.573 12.151 4.932 1.00 96.62 87 ALA A CA 1
ATOM 626 C C . ALA A 1 87 ? 4.440 12.734 5.788 1.00 96.62 87 ALA A C 1
ATOM 628 O O . ALA A 1 87 ? 4.387 13.951 5.969 1.00 96.62 87 ALA A O 1
ATOM 629 N N . LEU A 1 88 ? 3.596 11.877 6.369 1.00 93.50 88 LEU A N 1
ATOM 630 C CA . LEU A 1 88 ? 2.509 12.289 7.260 1.00 93.50 88 LEU A CA 1
ATOM 631 C C . LEU A 1 88 ? 3.037 12.960 8.536 1.00 93.50 88 LEU A C 1
ATOM 633 O O . LEU A 1 88 ? 2.521 14.004 8.927 1.00 93.50 88 LEU A O 1
ATOM 637 N N . TYR A 1 89 ? 4.106 12.430 9.142 1.00 94.00 89 TYR A N 1
ATOM 638 C CA . TYR A 1 89 ? 4.742 13.065 10.304 1.00 94.00 89 TYR A CA 1
ATOM 639 C C . TYR A 1 89 ? 5.277 14.463 9.993 1.00 94.00 89 TYR A C 1
ATOM 641 O O . TYR A 1 89 ? 5.099 15.373 10.798 1.00 94.00 89 TYR A O 1
ATOM 649 N N . ARG A 1 90 ? 5.912 14.651 8.828 1.00 94.69 90 ARG A N 1
ATOM 650 C CA . ARG A 1 90 ? 6.399 15.973 8.402 1.00 94.69 90 ARG A CA 1
ATOM 651 C C . ARG A 1 90 ? 5.272 16.964 8.129 1.00 94.69 90 ARG A C 1
ATOM 653 O O . ARG A 1 90 ? 5.487 18.150 8.303 1.00 94.69 90 ARG A O 1
ATOM 660 N N . ALA A 1 91 ? 4.111 16.497 7.675 1.00 89.69 91 ALA A N 1
ATOM 661 C CA . ALA A 1 91 ? 2.957 17.359 7.423 1.00 89.69 91 ALA A CA 1
ATOM 662 C C . ALA A 1 91 ? 2.223 17.779 8.710 1.00 89.69 91 ALA A C 1
ATOM 664 O O . ALA A 1 91 ? 1.479 18.756 8.696 1.00 89.69 91 ALA A O 1
ATOM 665 N N . ALA A 1 92 ? 2.403 17.029 9.802 1.00 85.25 92 ALA A N 1
ATOM 666 C CA . ALA A 1 92 ? 1.749 17.276 11.085 1.00 85.25 92 ALA A CA 1
ATOM 667 C C . ALA A 1 92 ? 2.552 18.178 12.045 1.00 85.25 92 ALA A C 1
ATOM 669 O O . ALA A 1 92 ? 2.005 18.585 13.071 1.00 85.25 92 ALA A O 1
ATOM 670 N N . GLY A 1 93 ? 3.830 18.445 11.749 1.00 70.06 93 GLY A N 1
ATOM 671 C CA . GLY A 1 93 ? 4.717 19.323 12.525 1.00 70.06 93 GLY A CA 1
ATOM 672 C C . GLY A 1 93 ? 4.945 20.659 11.839 1.00 70.06 93 GLY A C 1
ATOM 673 O O . GLY A 1 93 ? 5.068 21.661 12.576 1.00 70.06 93 GLY A O 1
#

Sequence (93 aa):
MLLPGATGSKEDFVLLAPLLADAGYFVQSHDLAGHYQACAAGPGGTEPWDYAPFVADLIVFPDAGPTPVHVLGYSIAGIVAELALAALYRAAG

pLDDT: mean 94.52, std 4.28, range [70.06, 98.56]

Radius of gyration: 13.67 Å; chains: 1; bounding box: 26×35×34 Å